Protein AF-A0A2M7KD76-F1 (afdb_monomer)

Nearest PDB structures (foldseek):
  8r6f-assembly1_k  TM=3.156E-01  e=9.433E+00  Triticum aestivum

Mean predicted aligned error: 5.52 Å

Radius of gyration: 14.86 Å; Cα contacts (8 Å, |Δi|>4): 167; chains: 1; bounding box: 37×30×35 Å

Structure (mmCIF, N/CA/C/O backbone):
data_AF-A0A2M7KD76-F1
#
_entry.id   AF-A0A2M7KD76-F1
#
loop_
_atom_site.group_PDB
_atom_site.id
_atom_site.type_symbol
_atom_site.label_atom_id
_atom_site.label_alt_id
_atom_site.label_comp_id
_atom_site.label_asym_id
_atom_site.label_entity_id
_atom_site.label_seq_id
_atom_site.pdbx_PDB_ins_code
_atom_site.Cartn_x
_atom_site.Cartn_y
_atom_site.Cartn_z
_atom_site.occupancy
_atom_site.B_iso_or_equiv
_atom_site.auth_seq_id
_atom_site.auth_comp_id
_atom_site.auth_asym_id
_atom_site.auth_atom_id
_atom_site.pdbx_PDB_model_num
ATOM 1 N N . MET A 1 1 ? -8.707 5.568 -11.281 1.00 46.84 1 MET A N 1
ATOM 2 C CA . MET A 1 1 ? -9.973 5.383 -10.552 1.00 46.84 1 MET A CA 1
ATOM 3 C C . MET A 1 1 ? -9.709 5.912 -9.162 1.00 46.84 1 MET A C 1
ATOM 5 O O . MET A 1 1 ? -8.794 5.418 -8.513 1.00 46.84 1 MET A O 1
ATOM 9 N N . HIS A 1 2 ? -10.371 6.998 -8.796 1.00 64.62 2 HIS A N 1
ATOM 10 C CA . HIS A 1 2 ? -10.218 7.636 -7.495 1.00 64.62 2 HIS A CA 1
ATOM 11 C C . HIS A 1 2 ? -11.128 6.920 -6.494 1.00 64.62 2 HIS A C 1
ATOM 13 O O . HIS A 1 2 ? -12.138 6.336 -6.887 1.00 64.62 2 HIS A O 1
ATOM 19 N N . GLY A 1 3 ? -10.725 6.892 -5.228 1.00 65.69 3 GLY A N 1
ATOM 20 C CA . GLY A 1 3 ? -11.424 6.161 -4.166 1.00 65.69 3 GLY A CA 1
ATOM 21 C C . GLY A 1 3 ? -11.288 6.838 -2.807 1.00 65.69 3 GLY A C 1
ATOM 22 O O . GLY A 1 3 ? -11.315 6.165 -1.782 1.00 65.69 3 GLY A O 1
ATOM 23 N N . GLY A 1 4 ? -11.054 8.152 -2.802 1.00 75.50 4 GLY A N 1
ATOM 24 C CA . GLY A 1 4 ? -10.911 8.941 -1.586 1.00 75.50 4 GLY A CA 1
ATOM 25 C C . GLY A 1 4 ? -12.223 9.117 -0.833 1.00 75.50 4 GLY A C 1
ATOM 26 O O . GLY A 1 4 ? -13.314 8.923 -1.362 1.00 75.50 4 GLY A O 1
ATOM 27 N N . PHE A 1 5 ? -12.117 9.523 0.425 1.00 80.00 5 PHE A N 1
ATOM 28 C CA . PHE A 1 5 ? -13.268 9.864 1.249 1.00 80.00 5 PHE A CA 1
ATOM 29 C C . PHE A 1 5 ? -13.088 11.271 1.806 1.00 80.00 5 PHE A C 1
ATOM 31 O O . PHE A 1 5 ? -11.999 11.634 2.245 1.00 80.00 5 PHE A O 1
ATOM 38 N N . ASP A 1 6 ? -14.168 12.050 1.821 1.00 80.69 6 ASP A N 1
ATOM 39 C CA . ASP A 1 6 ? -14.189 13.329 2.526 1.00 80.69 6 ASP A CA 1
ATOM 40 C C . ASP A 1 6 ? -14.587 13.101 3.986 1.00 80.69 6 ASP A C 1
ATOM 42 O O . ASP A 1 6 ? -15.769 13.132 4.337 1.00 80.69 6 ASP A O 1
ATOM 46 N N . PHE A 1 7 ? -13.598 12.859 4.846 1.00 78.06 7 PHE A N 1
ATOM 47 C CA . PHE A 1 7 ? -13.821 12.596 6.273 1.00 78.06 7 PHE A CA 1
ATOM 48 C C . PHE A 1 7 ? -14.415 13.784 7.040 1.00 78.06 7 PHE A C 1
ATOM 50 O O . PHE A 1 7 ? -14.835 13.612 8.180 1.00 78.06 7 PHE A O 1
ATOM 57 N N . LYS A 1 8 ? -14.518 14.973 6.432 1.00 79.38 8 LYS A N 1
ATOM 58 C CA . LYS A 1 8 ? -15.198 16.126 7.040 1.00 79.38 8 LYS A CA 1
ATOM 59 C C . LYS A 1 8 ? -16.720 16.036 6.911 1.00 79.38 8 LYS A C 1
ATOM 61 O O . LYS A 1 8 ? -17.437 16.775 7.586 1.00 79.38 8 LYS A O 1
ATOM 66 N N . LYS A 1 9 ? -17.240 15.151 6.051 1.00 80.75 9 LYS A N 1
ATOM 67 C CA . LYS A 1 9 ? -18.683 14.945 5.880 1.00 80.75 9 LYS A CA 1
ATOM 68 C C . LYS A 1 9 ? -19.242 13.960 6.908 1.00 80.75 9 LYS A C 1
ATOM 70 O O . LYS A 1 9 ? -18.562 13.020 7.297 1.00 80.75 9 LYS A O 1
ATOM 75 N N . PRO A 1 10 ? -20.527 14.091 7.286 1.00 80.62 10 PRO A N 1
ATOM 76 C CA . PRO A 1 10 ? -21.153 13.209 8.274 1.00 80.62 10 PRO A CA 1
ATOM 77 C C . PRO A 1 10 ? -21.313 11.756 7.798 1.00 80.62 10 PRO A C 1
ATOM 79 O O . PRO A 1 10 ? -21.408 10.848 8.615 1.00 80.62 10 PRO A O 1
ATOM 82 N N . ASN A 1 11 ? -21.365 11.518 6.482 1.00 83.81 11 ASN A N 1
ATOM 83 C CA . ASN A 1 11 ? -21.470 10.181 5.890 1.00 83.81 11 ASN A CA 1
ATOM 84 C C . ASN A 1 11 ? -20.508 10.049 4.692 1.00 83.81 11 ASN A C 1
ATOM 86 O O . ASN A 1 11 ? -20.971 10.023 3.548 1.00 83.81 11 ASN A O 1
ATOM 90 N N . PRO A 1 12 ? -19.185 9.963 4.925 1.00 83.69 12 PRO A N 1
ATOM 91 C CA . PRO A 1 12 ? -18.178 9.967 3.856 1.00 83.69 12 PRO A CA 1
ATOM 92 C C . PRO A 1 12 ? -18.367 8.812 2.867 1.00 83.69 12 PRO A C 1
ATOM 94 O O . PRO A 1 12 ? -18.178 8.965 1.666 1.00 83.69 12 PRO A O 1
ATOM 97 N N . PHE A 1 13 ? -18.846 7.667 3.357 1.00 83.94 13 PHE A N 1
ATOM 98 C CA . PHE A 1 13 ? -19.099 6.471 2.551 1.00 83.94 13 PHE A CA 1
ATOM 99 C C . PHE A 1 13 ? -20.361 6.544 1.677 1.00 83.94 13 PHE A C 1
ATOM 101 O O . PHE A 1 13 ? -20.657 5.591 0.963 1.00 83.94 13 PHE A O 1
ATOM 108 N N . LYS A 1 14 ? -21.132 7.635 1.743 1.00 86.62 14 LYS A N 1
ATOM 109 C CA . LYS A 1 14 ? -22.283 7.884 0.857 1.00 86.62 14 LYS A CA 1
ATOM 110 C C . LYS A 1 14 ? -22.011 8.993 -0.156 1.00 86.62 14 LYS A C 1
ATOM 112 O O . LYS A 1 14 ? -22.853 9.258 -1.010 1.00 86.62 14 LYS A O 1
ATOM 117 N N . ASP A 1 15 ? -20.860 9.651 -0.059 1.00 85.62 15 ASP A N 1
ATOM 118 C CA . ASP A 1 15 ? -20.493 10.730 -0.958 1.00 85.62 15 ASP A CA 1
ATOM 119 C C . ASP A 1 15 ? -19.722 10.205 -2.171 1.00 85.62 15 ASP A C 1
ATOM 121 O O . ASP A 1 15 ? -18.494 10.266 -2.251 1.00 85.62 15 ASP A O 1
ATOM 125 N N . PHE A 1 16 ? -20.477 9.699 -3.141 1.00 85.31 16 PHE A N 1
ATOM 126 C CA . PHE A 1 16 ? -19.923 9.182 -4.390 1.00 85.31 16 PHE A CA 1
ATOM 127 C C . PHE A 1 16 ? -19.159 10.244 -5.189 1.00 85.31 16 PHE A C 1
ATOM 129 O O . PHE A 1 16 ? -18.210 9.911 -5.896 1.00 85.31 16 PHE A O 1
ATOM 136 N N . SER A 1 17 ? -19.530 11.522 -5.056 1.00 85.12 17 SER A N 1
ATOM 137 C CA . SER A 1 17 ? -18.819 12.618 -5.718 1.00 85.12 17 SER A CA 1
ATOM 138 C C . SER A 1 17 ? -17.388 12.718 -5.198 1.00 85.12 17 SER A C 1
ATOM 140 O O . SER A 1 17 ? -16.453 12.811 -5.990 1.00 85.12 17 SER A O 1
ATOM 142 N N . SER A 1 18 ? -17.211 12.642 -3.877 1.00 82.31 18 SER A N 1
ATOM 143 C CA . SER A 1 18 ? -15.884 12.631 -3.256 1.00 82.31 18 SER A CA 1
ATOM 144 C C . SER A 1 18 ? -15.091 11.378 -3.590 1.00 82.31 18 SER A C 1
ATOM 146 O O . SER A 1 18 ? -13.900 11.489 -3.849 1.00 82.31 18 SER A O 1
ATOM 148 N N . MET A 1 19 ? -15.731 10.209 -3.678 1.00 83.50 19 MET A N 1
ATOM 149 C CA . MET A 1 19 ? -15.037 8.987 -4.104 1.00 83.50 19 MET A CA 1
ATOM 150 C C . MET A 1 19 ? -14.417 9.133 -5.492 1.00 83.50 19 MET A C 1
ATOM 152 O O . MET A 1 19 ? -13.291 8.705 -5.704 1.00 83.50 19 MET A O 1
ATOM 156 N N . ILE A 1 20 ? -15.111 9.802 -6.414 1.00 80.38 20 ILE A N 1
ATOM 157 C CA . ILE A 1 20 ? -14.629 10.025 -7.783 1.00 80.38 20 ILE A CA 1
ATOM 158 C C . ILE A 1 20 ? -13.568 11.134 -7.858 1.00 80.38 20 ILE A C 1
ATOM 160 O O . ILE A 1 20 ? -12.734 11.118 -8.759 1.00 80.38 20 ILE A O 1
ATOM 164 N N . GLN A 1 21 ? -13.603 12.118 -6.960 1.00 77.31 21 GLN A N 1
ATOM 165 C CA . GLN A 1 21 ? -12.786 13.332 -7.087 1.00 77.31 21 GLN A CA 1
ATOM 166 C C . GLN A 1 21 ? -11.583 13.372 -6.143 1.00 77.31 21 GLN A C 1
ATOM 168 O O . GLN A 1 21 ? -10.600 14.051 -6.438 1.00 77.31 21 GLN A O 1
ATOM 173 N N . LEU A 1 22 ? -11.647 12.669 -5.012 1.00 75.06 22 LEU A N 1
ATOM 174 C CA . LEU A 1 22 ? -10.618 12.716 -3.985 1.00 75.06 22 LEU A CA 1
ATOM 175 C C . LEU A 1 22 ? -9.639 11.558 -4.117 1.00 75.06 22 LEU A C 1
ATOM 177 O O . LEU A 1 22 ? -9.996 10.398 -4.336 1.00 75.06 22 LEU A O 1
ATOM 181 N N . TYR A 1 23 ? -8.375 11.898 -3.911 1.00 70.94 23 TYR A N 1
ATOM 182 C CA . TYR A 1 23 ? -7.327 10.927 -3.669 1.00 70.94 23 TYR A CA 1
ATOM 183 C C . TYR A 1 23 ? -7.297 10.581 -2.190 1.00 70.94 23 TYR A C 1
ATOM 185 O O . TYR A 1 23 ? -7.652 11.388 -1.331 1.00 70.94 23 TYR A O 1
ATOM 193 N N . ILE A 1 24 ? -6.830 9.373 -1.908 1.00 69.38 24 ILE A N 1
ATOM 194 C CA . ILE A 1 24 ? -6.472 8.997 -0.555 1.00 69.38 24 ILE A CA 1
ATOM 195 C C . ILE A 1 24 ? -5.104 9.647 -0.257 1.00 69.38 24 ILE A C 1
ATOM 197 O O . ILE A 1 24 ? -4.096 9.209 -0.808 1.00 69.38 24 ILE A O 1
ATOM 201 N N . ASP A 1 25 ? -5.075 10.715 0.556 1.00 65.06 25 ASP A N 1
ATOM 202 C CA . ASP A 1 25 ? -3.847 11.360 1.050 1.00 65.06 25 ASP A CA 1
ATOM 203 C C . ASP A 1 25 ? -3.742 11.361 2.584 1.00 65.06 25 ASP A C 1
ATOM 205 O O . ASP A 1 25 ? -4.734 11.638 3.259 1.00 65.06 25 ASP A O 1
ATOM 209 N N . ASP A 1 26 ? -2.556 11.039 3.111 1.00 58.19 26 ASP A N 1
ATOM 210 C CA . ASP A 1 26 ? -2.282 10.742 4.532 1.00 58.19 26 ASP A CA 1
ATOM 211 C C . ASP A 1 26 ? -2.631 11.900 5.484 1.00 58.19 26 ASP A C 1
ATOM 213 O O . ASP A 1 26 ? -2.985 11.664 6.639 1.00 58.19 26 ASP A O 1
ATOM 217 N N . ASP A 1 27 ? -2.637 13.139 4.989 1.00 60.38 27 ASP A N 1
ATOM 218 C CA . ASP A 1 27 ? -2.810 14.346 5.806 1.00 60.38 27 ASP A CA 1
ATOM 219 C C . ASP A 1 27 ? -4.270 14.679 6.180 1.00 60.38 27 ASP A C 1
ATOM 221 O O . ASP A 1 27 ? -4.508 15.599 6.961 1.00 60.38 27 ASP A O 1
ATOM 225 N N . ASN A 1 28 ? -5.270 13.964 5.642 1.00 57.72 28 ASN A N 1
ATOM 226 C CA . ASN A 1 28 ? -6.695 14.295 5.843 1.00 57.72 28 ASN A CA 1
ATOM 227 C C . ASN A 1 28 ? -7.549 13.159 6.443 1.00 57.72 28 ASN A C 1
ATOM 229 O O . ASN A 1 28 ? -8.782 13.232 6.394 1.00 57.72 28 ASN A O 1
ATOM 233 N N . TYR A 1 29 ? -6.940 12.120 7.022 1.00 68.69 29 TYR A N 1
ATOM 234 C CA . TYR A 1 29 ? -7.697 11.037 7.660 1.00 68.69 29 TYR A CA 1
ATOM 235 C C . TYR A 1 29 ? -8.132 11.385 9.076 1.00 68.69 29 TYR A C 1
ATOM 237 O O . TYR A 1 29 ? -7.317 11.403 9.997 1.00 68.69 29 TYR A O 1
ATOM 245 N N . ASP A 1 30 ? -9.443 11.505 9.283 1.00 70.62 30 ASP A N 1
ATOM 246 C CA . ASP A 1 30 ? -10.003 11.225 10.600 1.00 70.62 30 ASP A CA 1
ATOM 247 C C . ASP A 1 30 ? -10.155 9.706 10.760 1.00 70.62 30 ASP A C 1
ATOM 249 O O . ASP A 1 30 ? -11.141 9.077 10.358 1.00 70.62 30 ASP A O 1
ATOM 253 N N . THR A 1 31 ? -9.128 9.101 11.349 1.00 70.44 31 THR A N 1
ATOM 254 C CA . THR A 1 31 ? -9.059 7.671 11.649 1.00 70.44 31 THR A CA 1
ATOM 255 C C . THR A 1 31 ? -10.153 7.199 12.612 1.00 70.44 31 THR A C 1
ATOM 257 O O . THR A 1 31 ? -10.427 5.994 12.659 1.00 70.44 31 THR A O 1
ATOM 260 N N . SER A 1 32 ? -10.827 8.104 13.335 1.00 76.31 32 SER A N 1
ATOM 261 C CA . SER A 1 32 ? -11.929 7.756 14.241 1.00 76.31 32 SER A CA 1
ATOM 262 C C . SER A 1 32 ? -13.138 7.184 13.488 1.00 76.31 32 SER A C 1
ATOM 264 O O . SER A 1 32 ? -13.763 6.220 13.942 1.00 76.31 32 SER A O 1
ATOM 266 N N . ILE A 1 33 ? -13.405 7.682 12.275 1.00 77.81 33 ILE A N 1
ATOM 267 C CA . ILE A 1 33 ? -14.515 7.237 11.417 1.00 77.81 33 ILE A CA 1
ATOM 268 C C . ILE A 1 33 ? -14.331 5.783 10.966 1.00 77.81 33 ILE A C 1
ATOM 270 O O . ILE A 1 33 ? -15.308 5.069 10.721 1.00 77.81 33 ILE A O 1
ATOM 274 N N . LEU A 1 34 ? -13.086 5.308 10.913 1.00 79.44 34 LEU A N 1
ATOM 275 C CA . LEU A 1 34 ?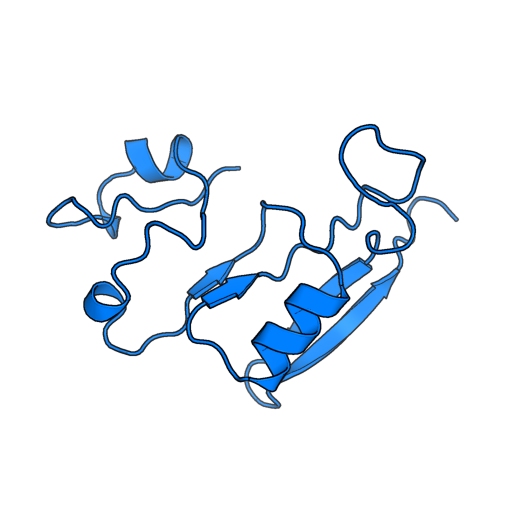 -12.766 3.932 10.546 1.00 79.44 34 LEU A CA 1
ATOM 276 C C . LEU A 1 34 ? -13.111 2.929 11.657 1.00 79.44 34 LEU A C 1
ATOM 278 O O . LEU A 1 34 ? -13.086 1.726 11.405 1.00 79.44 34 LEU A O 1
ATOM 282 N N . LYS A 1 35 ? -13.462 3.388 12.870 1.00 85.12 35 LYS A N 1
ATOM 283 C CA . LYS A 1 35 ? -13.868 2.536 14.007 1.00 85.12 35 LYS A CA 1
ATOM 284 C C . LYS A 1 35 ? -12.870 1.398 14.273 1.00 85.12 35 LYS A C 1
ATOM 286 O O . LYS A 1 35 ? -13.256 0.241 14.428 1.00 85.12 35 LYS A O 1
ATOM 291 N N . GLY A 1 36 ? -11.577 1.725 14.248 1.00 84.62 36 GLY A N 1
ATOM 292 C CA . GLY A 1 36 ? -10.481 0.771 14.453 1.00 84.62 36 GLY A CA 1
ATOM 293 C C . GLY A 1 36 ? -10.169 -0.139 13.257 1.00 84.62 36 GLY A C 1
ATOM 294 O O . GLY A 1 36 ? -9.282 -0.983 13.356 1.00 84.62 36 GLY A O 1
ATOM 295 N N . LYS A 1 37 ? -10.859 0.012 12.117 1.00 88.38 37 LYS A N 1
ATOM 296 C CA . LYS A 1 37 ? -10.515 -0.704 10.882 1.00 88.38 37 LYS A CA 1
ATOM 297 C C . LYS A 1 37 ? -9.274 -0.097 10.224 1.00 88.38 37 LYS A C 1
ATOM 299 O O . LYS A 1 37 ? -9.039 1.110 10.295 1.00 88.38 37 LYS A O 1
ATOM 304 N N . LYS A 1 38 ? -8.513 -0.952 9.539 1.00 89.38 38 LYS A N 1
ATOM 305 C CA . LYS A 1 38 ? -7.398 -0.544 8.679 1.00 89.38 38 LYS A CA 1
ATOM 306 C C . LYS A 1 38 ? -7.919 -0.027 7.340 1.00 89.38 38 LYS A C 1
ATOM 308 O O . LYS A 1 38 ? -8.812 -0.639 6.756 1.00 89.38 38 LYS A O 1
ATOM 313 N N . LEU A 1 39 ? -7.334 1.061 6.853 1.00 87.75 39 LEU A N 1
ATOM 314 C CA . LEU A 1 39 ? -7.526 1.562 5.497 1.00 87.75 39 LEU A CA 1
ATOM 315 C C . LEU A 1 39 ? -6.362 1.081 4.634 1.00 87.75 39 LEU A C 1
ATOM 317 O O . LEU A 1 39 ? -5.237 1.546 4.786 1.00 87.75 39 LEU A O 1
ATOM 321 N N . ILE A 1 40 ? -6.640 0.145 3.735 1.00 91.75 40 ILE A N 1
ATOM 322 C CA . ILE A 1 40 ? -5.665 -0.359 2.769 1.00 91.75 40 ILE A CA 1
ATOM 323 C C . ILE A 1 40 ? -6.053 0.194 1.405 1.00 91.75 40 ILE A C 1
ATOM 325 O O . ILE A 1 40 ? -7.212 0.078 1.007 1.00 91.75 40 ILE A O 1
ATOM 329 N N . HIS A 1 41 ? -5.113 0.820 0.706 1.00 89.31 41 HIS A N 1
ATOM 330 C CA . HIS A 1 41 ? -5.422 1.536 -0.528 1.00 89.31 41 HIS A CA 1
ATOM 331 C C . HIS A 1 41 ? -4.297 1.472 -1.557 1.00 89.31 41 HIS A C 1
ATOM 333 O O . HIS A 1 41 ? -3.145 1.208 -1.232 1.00 89.31 41 HIS A O 1
ATOM 339 N N . GLY A 1 42 ? -4.636 1.759 -2.813 1.00 87.00 42 GLY A N 1
ATOM 340 C CA . GLY A 1 42 ? -3.670 1.948 -3.893 1.00 87.00 42 GLY A CA 1
ATOM 341 C C . GLY A 1 42 ? -3.746 3.353 -4.490 1.00 87.00 42 GLY A C 1
ATOM 342 O O . GLY A 1 42 ? -4.002 4.324 -3.774 1.00 87.00 42 GLY A O 1
ATOM 343 N N . HIS A 1 43 ? -3.581 3.436 -5.811 1.00 86.94 43 HIS A N 1
ATOM 344 C CA . HIS A 1 43 ? -3.740 4.614 -6.668 1.00 86.94 43 HIS A CA 1
ATOM 345 C C . HIS A 1 43 ? -2.649 5.687 -6.557 1.00 86.94 43 HIS A C 1
ATOM 347 O O . HIS A 1 43 ? -2.123 6.127 -7.583 1.00 86.94 43 HIS A O 1
ATOM 353 N N . LYS A 1 44 ? -2.318 6.134 -5.340 1.00 87.50 44 LYS A N 1
ATOM 354 C CA . LYS A 1 44 ? -1.165 7.012 -5.113 1.00 87.50 44 LYS A CA 1
ATOM 355 C C . LYS A 1 44 ? 0.082 6.135 -5.082 1.00 87.50 44 LYS A C 1
ATOM 357 O O . LYS A 1 44 ? 0.217 5.295 -4.194 1.00 87.50 44 LYS A O 1
ATOM 362 N N . VAL A 1 45 ? 0.972 6.332 -6.049 1.00 92.56 45 VAL A N 1
ATOM 363 C CA . VAL A 1 45 ? 2.251 5.617 -6.107 1.00 92.56 45 VAL A CA 1
ATOM 364 C C . VAL A 1 45 ? 3.099 6.005 -4.906 1.00 92.56 45 VAL A C 1
ATOM 366 O O . VAL A 1 45 ? 3.300 7.190 -4.640 1.00 92.56 45 VAL A O 1
ATOM 369 N N . ASN A 1 46 ? 3.607 4.999 -4.207 1.00 94.31 46 ASN A N 1
ATOM 370 C CA . ASN A 1 46 ? 4.492 5.146 -3.066 1.00 94.31 46 ASN A CA 1
ATOM 371 C C . ASN A 1 46 ? 5.790 4.365 -3.289 1.00 94.31 46 A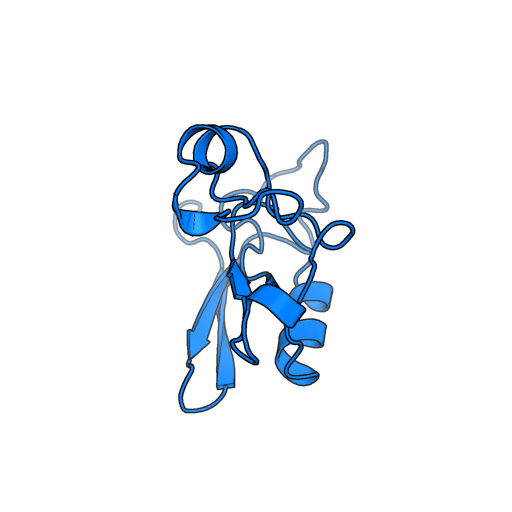SN A C 1
ATOM 373 O O . ASN A 1 46 ? 5.802 3.303 -3.920 1.00 94.31 46 ASN A O 1
ATOM 377 N N . GLU A 1 47 ? 6.891 4.884 -2.746 1.00 96.00 47 GLU A N 1
ATOM 378 C CA . GLU A 1 47 ? 8.168 4.170 -2.740 1.00 96.00 47 GLU A CA 1
ATOM 379 C C . GLU A 1 47 ? 8.032 2.847 -1.976 1.00 96.00 47 GLU A C 1
ATOM 381 O O . GLU A 1 47 ? 7.335 2.770 -0.959 1.00 96.00 47 GLU A O 1
ATOM 386 N N . LEU A 1 48 ? 8.726 1.805 -2.442 1.00 97.19 48 LEU A N 1
ATOM 387 C CA . LEU A 1 48 ? 8.600 0.463 -1.869 1.00 97.19 48 LEU A CA 1
ATOM 388 C C . LEU A 1 48 ? 8.927 0.444 -0.369 1.00 97.19 48 LEU A C 1
ATOM 390 O O . LEU A 1 48 ? 8.219 -0.185 0.414 1.00 97.19 48 LEU A O 1
ATOM 394 N N . GLN A 1 49 ? 9.955 1.193 0.034 1.00 97.56 49 GLN A N 1
ATOM 395 C CA . GLN A 1 49 ? 10.366 1.302 1.432 1.00 97.56 49 GLN A CA 1
ATOM 396 C C . GLN A 1 49 ? 9.263 1.902 2.317 1.00 97.56 49 GLN A C 1
ATOM 398 O O . GLN A 1 49 ? 9.056 1.442 3.437 1.00 97.56 49 GLN A O 1
ATOM 403 N N . TYR A 1 50 ? 8.517 2.893 1.818 1.00 96.88 50 TYR A N 1
ATOM 404 C CA . TYR A 1 50 ? 7.406 3.486 2.564 1.00 96.88 50 TYR A CA 1
ATOM 405 C C . TYR A 1 50 ? 6.290 2.465 2.806 1.00 96.88 50 TYR A C 1
ATOM 407 O O . TYR A 1 50 ? 5.817 2.315 3.932 1.00 96.88 50 TYR A O 1
ATOM 415 N N . ILE A 1 51 ? 5.926 1.706 1.767 1.00 97.44 51 ILE A N 1
ATOM 416 C CA . ILE A 1 51 ? 4.925 0.633 1.853 1.00 97.44 51 ILE A CA 1
ATOM 417 C C . ILE A 1 51 ? 5.362 -0.425 2.875 1.00 97.44 51 ILE A C 1
ATOM 419 O O . ILE A 1 51 ? 4.591 -0.784 3.765 1.00 97.44 51 ILE A O 1
ATOM 423 N N . GLN A 1 52 ? 6.615 -0.883 2.793 1.00 98.25 52 GLN A N 1
ATOM 424 C CA . GLN A 1 52 ? 7.179 -1.864 3.723 1.00 98.25 52 GLN A CA 1
ATOM 425 C C . GLN A 1 52 ? 7.130 -1.375 5.173 1.00 98.25 52 GLN A C 1
ATOM 427 O O . GLN A 1 52 ? 6.697 -2.123 6.048 1.00 98.25 52 GLN A O 1
ATOM 432 N N . ASN A 1 53 ? 7.498 -0.118 5.431 1.00 98.06 53 ASN A N 1
ATOM 433 C CA . ASN A 1 53 ? 7.427 0.463 6.771 1.00 98.06 53 ASN A CA 1
ATOM 434 C C . ASN A 1 53 ? 5.987 0.465 7.30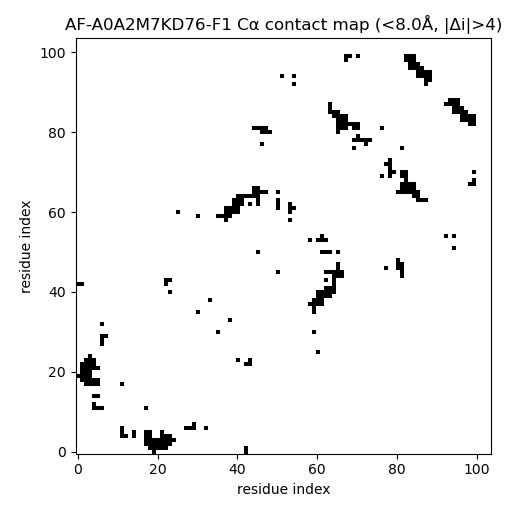8 1.00 98.06 53 ASN A C 1
ATOM 436 O O . ASN A 1 53 ? 5.750 -0.020 8.412 1.00 98.06 53 ASN A O 1
ATOM 440 N N . LYS A 1 54 ? 5.005 0.901 6.506 1.00 96.69 54 LYS A N 1
ATOM 441 C CA . LYS A 1 54 ? 3.588 0.917 6.913 1.00 96.69 54 LYS A CA 1
ATOM 442 C C . LYS A 1 54 ? 3.034 -0.475 7.212 1.00 96.69 54 LYS A C 1
ATOM 444 O O . LYS A 1 54 ? 2.261 -0.630 8.161 1.00 96.69 54 LYS A O 1
ATOM 449 N N . VAL A 1 55 ? 3.431 -1.485 6.436 1.00 97.56 55 VAL A N 1
ATOM 450 C CA . VAL A 1 55 ? 3.062 -2.884 6.698 1.00 97.56 55 VAL A CA 1
ATOM 451 C C . VAL A 1 55 ? 3.730 -3.392 7.980 1.00 97.56 55 VAL A C 1
ATOM 453 O O . VAL A 1 55 ? 3.040 -3.922 8.849 1.00 97.56 55 VAL A O 1
ATOM 456 N N . ASN A 1 56 ? 5.036 -3.175 8.155 1.00 97.50 56 ASN A N 1
ATOM 457 C CA . ASN A 1 56 ? 5.785 -3.636 9.331 1.00 97.50 56 ASN A CA 1
ATOM 458 C C . ASN A 1 56 ? 5.266 -3.024 10.637 1.00 97.50 56 ASN A C 1
ATOM 460 O O . ASN A 1 56 ? 5.093 -3.721 11.635 1.00 97.50 56 ASN A O 1
ATOM 464 N N . GLU A 1 57 ? 4.951 -1.732 10.614 1.00 96.62 57 GLU A N 1
ATOM 465 C CA . GLU A 1 57 ? 4.349 -1.011 11.739 1.00 96.62 57 GLU A CA 1
ATOM 466 C C . GLU A 1 57 ? 2.900 -1.432 12.003 1.00 96.62 57 GLU A C 1
ATOM 468 O O . GLU A 1 57 ? 2.300 -1.011 12.991 1.00 96.62 57 GLU A O 1
ATOM 473 N N . LYS A 1 58 ? 2.301 -2.228 11.105 1.00 95.12 58 LYS A N 1
ATOM 474 C CA . LYS A 1 58 ? 0.862 -2.493 11.067 1.00 95.12 58 LYS A CA 1
ATOM 475 C C . LYS A 1 58 ? 0.095 -1.182 11.207 1.00 95.12 58 LYS A C 1
ATOM 477 O O . LYS A 1 58 ? -0.854 -1.103 11.993 1.00 95.12 58 LYS A O 1
ATOM 482 N N . SER A 1 59 ? 0.487 -0.174 10.429 1.00 92.88 59 SER A N 1
ATOM 483 C CA . SER A 1 59 ? -0.135 1.147 10.433 1.00 92.88 59 S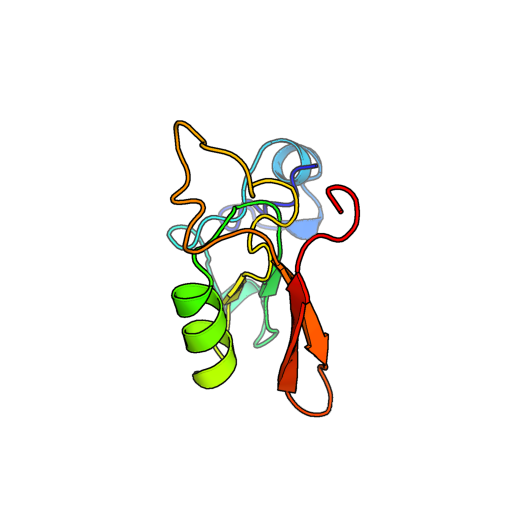ER A CA 1
ATOM 4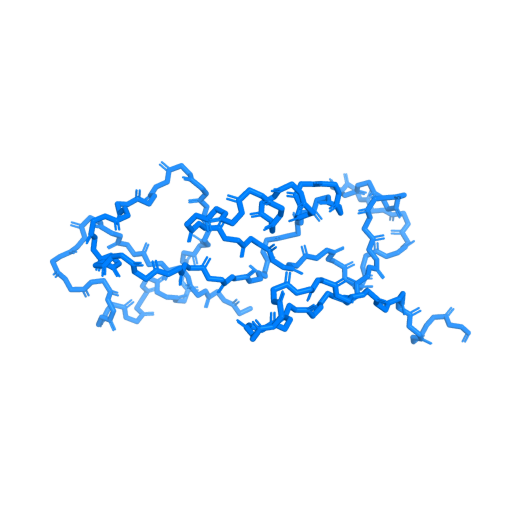84 C C . SER A 1 59 ? -1.648 1.053 10.198 1.00 92.88 59 SER A C 1
ATOM 486 O O . SER A 1 59 ? -2.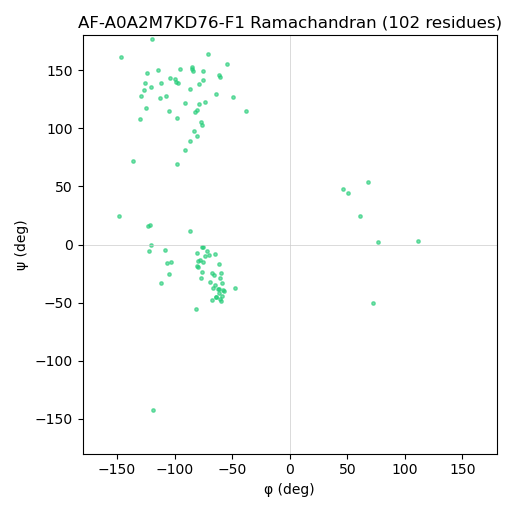169 0.075 9.641 1.00 92.88 59 SER A O 1
ATOM 488 N N . GLN A 1 60 ? -2.388 2.057 10.670 1.00 90.19 60 GLN A N 1
ATOM 489 C CA . GLN A 1 60 ? -3.831 2.120 10.438 1.00 90.19 60 GLN A CA 1
ATOM 490 C C . GLN A 1 60 ? -4.157 2.398 8.963 1.00 90.19 60 GLN A C 1
ATOM 492 O O . GLN A 1 60 ? -5.153 1.881 8.461 1.00 90.19 60 GLN A O 1
ATOM 497 N N . VAL A 1 61 ? -3.304 3.159 8.276 1.00 88.94 61 VAL A N 1
ATOM 498 C CA . VAL A 1 61 ? -3.384 3.437 6.838 1.00 88.94 61 VAL A CA 1
ATOM 499 C C . VAL A 1 61 ? -2.188 2.778 6.152 1.00 88.94 61 VAL A C 1
ATOM 501 O O . VAL A 1 61 ? -1.050 2.959 6.588 1.00 88.94 61 VAL A O 1
ATOM 504 N N . ILE A 1 62 ? -2.450 1.961 5.131 1.00 93.50 62 ILE A N 1
ATOM 505 C CA . ILE A 1 62 ? -1.436 1.172 4.424 1.00 93.50 62 ILE A CA 1
ATOM 506 C C . ILE A 1 62 ? -1.598 1.387 2.912 1.00 93.50 62 ILE A C 1
ATOM 508 O O . ILE A 1 62 ? -2.550 0.862 2.321 1.00 93.50 62 ILE A O 1
ATOM 512 N N . PRO A 1 63 ? -0.674 2.119 2.266 1.00 93.69 63 PRO A N 1
ATOM 513 C CA . PRO A 1 63 ? -0.608 2.176 0.814 1.00 93.69 63 PRO A CA 1
ATOM 514 C C . PRO A 1 63 ? -0.012 0.875 0.265 1.00 93.69 63 PRO A C 1
ATOM 516 O O . PRO A 1 63 ? 0.940 0.346 0.827 1.00 93.69 63 PRO A O 1
ATOM 519 N N . LEU A 1 64 ? -0.533 0.376 -0.855 1.00 95.81 64 LEU A N 1
ATOM 520 C CA . LEU A 1 64 ? -0.020 -0.808 -1.558 1.00 95.81 64 LEU A CA 1
ATOM 521 C C . LEU A 1 64 ? 0.377 -0.536 -3.011 1.00 95.81 64 LEU A C 1
ATOM 523 O O . LEU A 1 64 ? 0.924 -1.413 -3.670 1.00 95.81 64 LEU A O 1
ATOM 527 N N . ASP A 1 65 ? 0.138 0.660 -3.539 1.00 95.12 65 ASP A N 1
ATOM 528 C CA . ASP A 1 65 ? 0.509 0.963 -4.921 1.00 95.12 65 ASP A CA 1
ATOM 529 C C . ASP A 1 65 ? 1.987 1.365 -5.012 1.00 95.12 65 ASP A C 1
ATOM 531 O O . ASP A 1 65 ? 2.349 2.513 -4.755 1.00 95.12 65 ASP A O 1
ATOM 535 N N . ASN A 1 66 ? 2.852 0.411 -5.376 1.00 96.75 66 ASN A N 1
ATOM 536 C CA . ASN A 1 66 ? 4.258 0.670 -5.706 1.00 96.75 66 ASN A CA 1
ATOM 537 C C . ASN A 1 66 ? 4.461 1.045 -7.183 1.00 96.75 66 ASN A C 1
ATOM 539 O O . ASN A 1 66 ? 5.586 1.076 -7.682 1.00 96.75 66 ASN A O 1
ATOM 543 N N . GLY A 1 67 ? 3.383 1.329 -7.914 1.00 95.06 67 GLY A N 1
ATOM 544 C CA . GLY A 1 67 ? 3.483 1.796 -9.279 1.00 95.06 67 GLY A CA 1
ATOM 545 C C . GLY A 1 67 ? 4.022 0.733 -10.226 1.00 95.06 67 GLY A C 1
ATOM 546 O O . GLY A 1 67 ? 4.991 0.997 -10.929 1.00 95.06 67 GLY A O 1
ATOM 547 N N . CYS A 1 68 ? 3.406 -0.453 -10.263 1.00 95.38 68 CYS A N 1
ATOM 548 C CA . CYS A 1 68 ? 3.820 -1.569 -11.126 1.00 95.38 68 CYS A CA 1
ATOM 549 C C . CYS A 1 68 ? 4.071 -1.144 -12.589 1.00 95.38 68 CYS A C 1
ATOM 551 O O . CYS A 1 68 ? 5.024 -1.592 -13.213 1.00 95.38 68 CYS A O 1
ATOM 553 N N . ALA A 1 69 ? 3.274 -0.226 -13.142 1.00 92.06 69 ALA A N 1
ATOM 554 C CA . ALA A 1 69 ? 3.451 0.275 -14.511 1.00 92.06 69 ALA A CA 1
ATOM 555 C C . ALA A 1 69 ? 4.631 1.262 -14.690 1.00 92.06 69 ALA A C 1
ATOM 557 O O . ALA A 1 69 ? 5.049 1.538 -15.815 1.00 92.06 69 ALA A O 1
ATOM 558 N N . TYR A 1 70 ? 5.178 1.812 -13.603 1.00 91.31 70 TYR A N 1
ATOM 559 C CA . TYR A 1 70 ? 6.207 2.853 -13.615 1.00 91.31 70 TYR A CA 1
ATOM 560 C C . TYR A 1 70 ? 7.608 2.265 -13.430 1.00 91.31 70 TYR A C 1
ATOM 562 O O . TYR A 1 70 ? 8.256 2.472 -12.407 1.00 91.31 70 TYR A O 1
ATOM 570 N N . ILE A 1 71 ? 8.085 1.542 -14.445 1.00 85.56 71 ILE A N 1
ATOM 571 C CA . ILE A 1 71 ? 9.444 0.965 -14.454 1.00 85.56 71 ILE A CA 1
ATOM 572 C C . ILE A 1 71 ? 10.415 1.680 -15.401 1.00 85.56 71 ILE A C 1
ATOM 574 O O . ILE A 1 71 ? 11.627 1.504 -15.320 1.00 85.56 71 ILE A O 1
ATOM 578 N N . LYS A 1 72 ? 9.892 2.489 -16.328 1.00 86.44 72 LYS A N 1
ATOM 579 C CA . LYS A 1 72 ? 10.690 3.314 -17.245 1.00 86.44 72 LYS A CA 1
ATOM 580 C C . LYS A 1 72 ? 10.826 4.715 -16.674 1.00 86.44 72 LYS A C 1
ATOM 582 O O . LYS A 1 72 ? 9.897 5.185 -16.023 1.00 86.44 72 LYS A O 1
ATOM 587 N N . LYS A 1 73 ? 11.937 5.392 -16.999 1.00 88.44 73 LYS A N 1
ATOM 588 C CA . LYS A 1 73 ? 12.245 6.765 -16.564 1.00 88.44 73 LYS A CA 1
ATOM 589 C C . LYS A 1 73 ? 10.988 7.639 -16.548 1.00 88.44 73 LYS A C 1
ATOM 591 O O . LYS A 1 73 ? 10.402 7.918 -17.595 1.00 88.44 73 LYS A O 1
ATOM 596 N N . HIS A 1 74 ? 10.607 8.079 -15.357 1.00 89.62 74 HIS A N 1
ATOM 597 C CA . HIS A 1 74 ? 9.409 8.868 -15.125 1.00 89.62 74 HIS A CA 1
ATOM 598 C C . HIS A 1 74 ? 9.791 10.269 -14.638 1.00 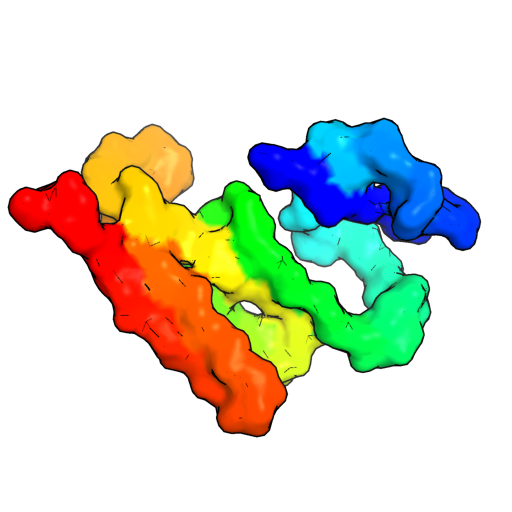89.62 74 HIS A C 1
ATOM 600 O O . HIS A 1 74 ? 10.831 10.458 -14.015 1.00 89.62 74 HIS A O 1
ATOM 606 N N . LYS A 1 75 ? 8.965 11.279 -14.938 1.00 90.19 75 LYS A N 1
ATOM 607 C CA . LYS A 1 75 ? 9.246 12.672 -14.532 1.00 90.19 75 LYS A CA 1
ATOM 608 C C . LYS A 1 75 ? 8.966 12.933 -13.050 1.00 90.19 75 LYS A C 1
ATOM 610 O O . LYS A 1 75 ? 9.491 13.891 -12.502 1.00 90.19 75 LYS A O 1
ATOM 615 N N . ILE A 1 76 ? 8.101 12.117 -12.448 1.00 89.75 76 ILE A N 1
ATOM 616 C CA . ILE A 1 76 ? 7.575 12.317 -11.089 1.00 89.75 76 ILE A CA 1
ATOM 617 C C . ILE A 1 76 ? 8.094 11.248 -10.123 1.00 89.75 76 ILE A C 1
ATOM 619 O O . ILE A 1 76 ? 8.284 11.530 -8.948 1.00 89.75 76 ILE A O 1
ATOM 623 N N . TYR A 1 77 ? 8.313 10.023 -10.607 1.00 89.50 77 TYR A N 1
ATOM 624 C CA . TYR A 1 77 ? 8.594 8.871 -9.751 1.00 89.50 77 TYR A CA 1
ATOM 625 C C . TYR A 1 77 ? 10.030 8.405 -9.947 1.00 89.50 77 TYR A C 1
ATOM 627 O O . TYR A 1 77 ? 10.509 8.337 -11.081 1.00 89.50 77 TYR A O 1
ATOM 635 N N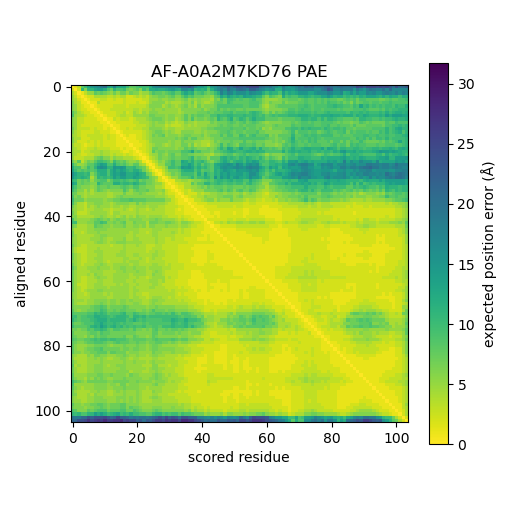 . ASP A 1 78 ? 10.688 8.061 -8.843 1.00 91.25 78 ASP A N 1
ATOM 636 C CA . ASP A 1 78 ? 11.975 7.380 -8.866 1.00 91.25 78 ASP A CA 1
ATOM 637 C C . ASP A 1 78 ? 11.760 5.905 -9.219 1.00 91.25 78 ASP A C 1
ATOM 639 O O . ASP A 1 78 ? 11.339 5.094 -8.392 1.00 91.25 78 ASP A O 1
ATOM 643 N N . THR A 1 79 ? 12.061 5.557 -10.468 1.00 89.50 79 THR A N 1
ATOM 644 C CA . THR A 1 79 ? 11.826 4.214 -11.009 1.00 89.50 79 THR A CA 1
ATOM 645 C C . THR A 1 79 ? 12.775 3.159 -10.449 1.00 89.50 79 THR A C 1
ATOM 647 O O . THR A 1 79 ? 12.591 1.983 -10.737 1.00 89.50 79 THR A O 1
ATOM 650 N N . SER A 1 80 ? 13.774 3.546 -9.643 1.00 91.25 80 SER A N 1
ATOM 651 C CA . SER A 1 80 ? 14.578 2.595 -8.863 1.00 91.25 80 SER A CA 1
ATOM 652 C C . SER A 1 80 ? 13.857 2.090 -7.606 1.00 91.25 80 SER A C 1
ATOM 654 O O . SER A 1 80 ? 14.285 1.109 -7.001 1.00 91.25 80 SER A O 1
ATOM 656 N N . LYS A 1 81 ? 12.750 2.740 -7.222 1.00 94.94 81 LYS A N 1
ATOM 657 C CA . LYS A 1 81 ? 11.981 2.452 -6.002 1.00 94.94 81 LYS A CA 1
ATOM 658 C C . LYS A 1 81 ? 10.525 2.059 -6.264 1.00 94.94 81 LYS A C 1
ATOM 660 O O . LYS A 1 81 ? 9.774 1.824 -5.311 1.00 94.94 81 LYS A O 1
ATOM 665 N N . THR A 1 82 ? 10.115 2.020 -7.529 1.00 95.25 82 THR A N 1
ATOM 666 C CA . THR A 1 82 ? 8.777 1.628 -7.995 1.00 95.25 82 THR A CA 1
ATOM 667 C C . THR A 1 82 ? 8.865 0.413 -8.911 1.00 95.25 82 THR A C 1
ATOM 669 O O . THR A 1 82 ? 9.956 -0.060 -9.222 1.00 95.25 82 THR A O 1
ATOM 672 N N . GLY A 1 83 ? 7.715 -0.095 -9.357 1.00 95.19 83 GLY A N 1
ATOM 673 C CA . GLY A 1 83 ? 7.668 -1.124 -10.397 1.00 95.19 83 GLY A CA 1
ATOM 674 C C . GLY A 1 83 ? 7.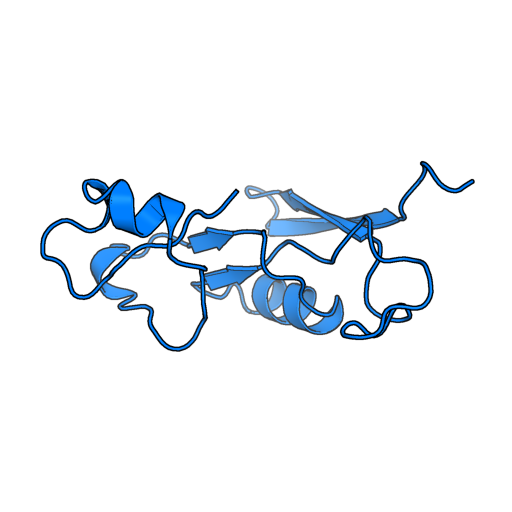200 -2.499 -9.955 1.00 95.19 83 GLY A C 1
ATOM 675 O O . GLY A 1 83 ? 7.162 -3.415 -10.775 1.00 95.19 83 GLY A O 1
ATOM 676 N N . ASN A 1 84 ? 6.809 -2.647 -8.692 1.00 96.38 84 ASN A N 1
ATOM 677 C CA . ASN A 1 84 ? 6.244 -3.892 -8.194 1.00 96.38 84 ASN A CA 1
ATOM 678 C C . ASN A 1 84 ? 4.715 -3.820 -8.139 1.00 96.38 84 ASN A C 1
ATOM 680 O O . ASN A 1 84 ? 4.125 -2.798 -7.781 1.00 96.38 84 ASN A O 1
ATOM 684 N N . LEU A 1 85 ? 4.071 -4.937 -8.457 1.00 97.06 85 LEU A N 1
ATOM 685 C CA . LEU A 1 85 ? 2.742 -5.260 -7.969 1.00 97.06 85 LEU A CA 1
ATOM 686 C C . LEU A 1 85 ? 2.886 -5.777 -6.534 1.00 97.06 85 LEU A C 1
ATOM 688 O O . LEU A 1 85 ? 3.580 -6.767 -6.295 1.00 97.06 85 LEU A O 1
ATOM 692 N N . CYS A 1 86 ? 2.239 -5.104 -5.587 1.00 98.06 86 CYS A N 1
ATOM 693 C CA . CYS A 1 86 ? 2.239 -5.500 -4.184 1.00 98.06 86 CYS A CA 1
ATOM 694 C C . CYS A 1 86 ? 0.959 -6.262 -3.837 1.00 98.06 86 CYS A C 1
ATOM 696 O O . CYS A 1 86 ? -0.137 -5.863 -4.231 1.00 98.06 86 CYS A O 1
ATOM 698 N N . CYS A 1 87 ? 1.093 -7.305 -3.026 1.00 97.88 87 CYS A N 1
ATOM 699 C CA . CYS A 1 87 ? -0.022 -8.026 -2.427 1.00 97.88 87 CYS A CA 1
ATOM 700 C C . CYS A 1 87 ? 0.220 -8.151 -0.922 1.00 97.88 87 CYS A C 1
ATOM 702 O O . CYS A 1 87 ? 1.288 -8.596 -0.512 1.00 97.88 87 CYS A O 1
ATOM 704 N N . LEU A 1 88 ? -0.750 -7.748 -0.102 1.00 98.19 88 LEU A N 1
ATOM 705 C CA . LEU A 1 88 ? -0.705 -7.946 1.345 1.00 98.19 88 LEU A CA 1
ATOM 706 C C . LEU A 1 88 ? -1.657 -9.081 1.712 1.00 98.19 88 LEU A C 1
ATOM 708 O O . LEU A 1 88 ? -2.870 -8.939 1.559 1.00 98.19 88 LEU A O 1
ATOM 712 N N . ASP A 1 89 ? -1.110 -10.180 2.218 1.00 97.88 89 ASP A N 1
ATOM 713 C CA . ASP A 1 89 ? -1.913 -11.224 2.847 1.00 97.88 89 ASP A CA 1
ATOM 714 C C . ASP A 1 89 ? -2.391 -10.721 4.214 1.00 97.88 89 ASP A C 1
ATOM 716 O O . ASP A 1 89 ? -1.590 -10.326 5.057 1.00 97.88 89 ASP A O 1
ATOM 720 N N . LEU A 1 90 ? -3.705 -10.696 4.431 1.00 95.62 90 LEU A N 1
ATOM 721 C CA . LEU A 1 90 ? -4.307 -10.158 5.651 1.00 95.62 90 LEU A CA 1
ATOM 722 C C . LEU A 1 90 ? -4.272 -11.136 6.830 1.00 95.62 90 LEU A C 1
ATOM 724 O O . LEU A 1 90 ? -4.431 -10.689 7.967 1.00 95.62 90 LEU A O 1
ATOM 728 N N . GLU A 1 91 ? -4.073 -12.431 6.580 1.00 95.62 91 GLU A N 1
ATOM 729 C CA . GLU A 1 91 ? -3.971 -13.445 7.630 1.00 95.62 91 GLU A CA 1
ATOM 730 C C . GLU A 1 91 ? -2.559 -13.462 8.221 1.00 95.62 91 GLU A C 1
ATOM 732 O O . GLU A 1 91 ? -2.380 -13.248 9.421 1.00 95.62 91 GLU A O 1
ATOM 737 N N . SER A 1 92 ? -1.541 -13.630 7.371 1.00 97.56 92 SER A N 1
ATOM 738 C CA . SER A 1 92 ? -0.132 -13.618 7.795 1.00 97.56 92 SER A CA 1
ATOM 739 C C . SER A 1 92 ? 0.435 -12.210 8.008 1.00 97.56 92 SER A C 1
ATOM 741 O O . SER A 1 92 ? 1.445 -12.037 8.693 1.00 97.56 92 SER A O 1
ATOM 743 N N . PHE A 1 93 ? -0.213 -11.189 7.441 1.00 96.31 93 PHE A N 1
ATOM 744 C CA . PHE A 1 93 ? 0.301 -9.822 7.334 1.00 96.31 93 PHE A CA 1
ATOM 745 C C . PHE A 1 93 ? 1.606 -9.706 6.528 1.00 96.31 93 PHE A C 1
ATOM 747 O O . PHE A 1 93 ? 2.378 -8.763 6.709 1.00 96.31 93 PHE A O 1
ATOM 754 N N . GLN A 1 94 ? 1.854 -10.666 5.634 1.00 98.06 94 GLN A N 1
ATOM 755 C CA . GLN A 1 94 ? 3.031 -10.702 4.777 1.00 98.06 94 GLN A CA 1
ATOM 756 C C . GLN A 1 94 ? 2.816 -9.899 3.487 1.00 98.06 94 GLN A C 1
ATOM 758 O O . GLN A 1 94 ? 1.802 -10.039 2.802 1.00 98.06 94 GLN A O 1
ATOM 763 N N . LEU A 1 95 ? 3.810 -9.076 3.135 1.00 98.44 95 LEU A N 1
ATOM 764 C CA . LEU A 1 95 ? 3.861 -8.350 1.867 1.00 98.44 95 LEU A CA 1
ATOM 765 C C . LEU A 1 95 ? 4.600 -9.179 0.808 1.00 98.44 95 LEU A C 1
ATOM 767 O O . LEU A 1 95 ? 5.777 -9.499 0.969 1.00 98.44 95 LEU A O 1
ATOM 771 N N . TYR A 1 96 ? 3.920 -9.473 -0.294 1.00 98.50 96 TYR A N 1
ATOM 772 C CA . TYR A 1 96 ? 4.470 -10.109 -1.486 1.00 98.50 96 TYR A CA 1
ATOM 773 C C . TYR A 1 96 ? 4.674 -9.076 -2.590 1.00 98.50 96 TYR A C 1
ATOM 775 O O . TYR A 1 96 ? 3.860 -8.166 -2.761 1.00 98.50 96 TYR A O 1
ATOM 783 N N . LEU A 1 97 ? 5.755 -9.242 -3.351 1.00 98.06 97 LEU A N 1
ATOM 784 C CA . LEU A 1 97 ? 6.155 -8.339 -4.423 1.00 98.06 97 LEU A CA 1
ATOM 785 C C . LEU A 1 97 ? 6.347 -9.135 -5.712 1.00 98.06 97 LEU A C 1
ATOM 787 O O . LEU A 1 97 ? 7.027 -10.159 -5.712 1.00 98.06 97 LEU A O 1
ATOM 791 N N . GLN A 1 98 ? 5.784 -8.635 -6.806 1.00 96.56 98 GLN A N 1
ATOM 792 C CA . GLN A 1 98 ? 6.014 -9.137 -8.155 1.00 96.56 98 GLN A CA 1
ATOM 793 C C . GLN A 1 98 ? 6.479 -7.972 -9.024 1.00 96.56 98 GLN A C 1
ATOM 795 O O . GLN A 1 98 ? 5.727 -7.021 -9.226 1.00 96.56 98 GLN A O 1
ATOM 800 N N . LEU A 1 99 ? 7.699 -8.040 -9.557 1.00 94.94 99 LEU A N 1
ATOM 801 C CA . LEU A 1 99 ? 8.162 -7.060 -10.540 1.00 94.94 99 LEU A CA 1
ATOM 802 C C . LEU A 1 99 ? 7.269 -7.121 -11.789 1.00 94.94 99 LEU A C 1
ATOM 804 O O . LEU A 1 99 ? 6.807 -8.206 -12.154 1.00 94.94 99 LEU A O 1
ATOM 808 N N . ASN A 1 100 ? 7.031 -5.979 -12.437 1.00 94.75 100 ASN A N 1
ATOM 809 C CA . ASN A 1 100 ? 6.285 -5.916 -13.694 1.00 94.75 100 ASN A CA 1
ATOM 810 C C . ASN A 1 100 ? 6.811 -6.937 -14.724 1.00 94.75 100 ASN A C 1
ATOM 812 O O . ASN A 1 100 ? 8.007 -6.963 -15.014 1.00 94.75 100 ASN A O 1
ATOM 816 N N . ILE A 1 101 ? 5.909 -7.756 -15.269 1.00 93.50 101 ILE A N 1
ATOM 817 C CA . ILE A 1 101 ? 6.226 -8.834 -16.220 1.00 93.50 101 ILE A CA 1
ATOM 818 C C . ILE A 1 101 ? 5.886 -8.491 -17.675 1.00 93.50 101 ILE A C 1
ATOM 820 O O . ILE A 1 101 ? 6.364 -9.164 -18.580 1.00 93.50 101 ILE A O 1
ATOM 824 N N . ASP A 1 102 ? 5.096 -7.443 -17.913 1.00 87.12 102 ASP A N 1
ATOM 825 C CA . ASP A 1 102 ? 4.617 -7.057 -19.250 1.00 87.12 102 ASP A CA 1
ATOM 826 C C . ASP A 1 102 ? 5.701 -6.358 -20.089 1.00 87.12 102 ASP A C 1
ATOM 828 O O . ASP A 1 102 ? 5.464 -5.949 -21.225 1.00 87.12 102 ASP A O 1
ATOM 832 N N . ILE A 1 103 ? 6.884 -6.152 -19.508 1.00 65.44 103 ILE A N 1
ATOM 833 C CA . ILE A 1 103 ? 8.005 -5.431 -20.121 1.00 65.44 103 ILE A CA 1
ATOM 834 C C . ILE A 1 103 ? 9.257 -6.336 -20.208 1.00 65.44 103 ILE A C 1
ATOM 836 O O . ILE A 1 103 ? 10.365 -5.841 -20.415 1.00 65.44 103 ILE A O 1
ATOM 840 N N . ILE A 1 104 ? 9.079 -7.659 -20.073 1.00 55.22 104 ILE A N 1
ATOM 841 C CA . ILE A 1 104 ? 10.105 -8.668 -20.397 1.00 55.22 104 ILE A CA 1
ATOM 842 C C . ILE A 1 104 ? 10.153 -8.890 -21.911 1.00 55.22 104 ILE A C 1
ATOM 844 O O . ILE A 1 104 ? 9.073 -9.064 -22.519 1.00 55.22 104 ILE A O 1
#

Solvent-accessible surface area (backbone atoms only — not comparable to full-atom values): 6238 Å² total; per-residue (Å²): 130,50,75,10,64,46,61,89,46,98,56,34,95,72,39,63,68,38,20,61,73,28,69,79,54,89,92,64,68,59,63,72,80,47,73,85,52,68,48,74,44,57,82,57,68,40,49,46,68,59,36,51,50,28,53,74,68,62,42,57,60,31,59,49,23,19,33,34,90,40,58,58,94,48,98,87,53,67,35,93,43,32,13,29,47,57,45,72,43,83,87,84,62,46,78,45,78,41,69,58,67,94,82,114

pLDDT: mean 86.81, std 11.34, range [46.84, 98.5]

Sequence (104 aa):
MHGGFDFKKPNPFKDFSSMIQLYIDDDNYDTSILKGKKLIHGHKVNELQYIQNKVNEKSQVIPLDNGCAYIKKHKIYDTSKTGNLCCLDLESFQLYLQLNIDII

Foldseek 3Di:
DAQDFQPVDPCRVVPVVCRVVDHDDPPRDPLVVVVQAAAEEEDDADFQVVQVVCLVVVHSYHYQHLPLVQCDDDPPDDNVRGNWRWDQDPVVSDIDTDGRDVVD

Secondary structure (DSSP, 8-state):
------TTSS-GGG-HHHHHH----GGG--GGGGTT--EEE-SS---HHHHHHHHHTT-SEEE--B-TT--S--SSS-TTS--EEEEE-TTT-PEEEEE--TT-